Protein AF-A0A840XZ76-F1 (afdb_monomer)

Mean predicted aligned error: 3.27 Å

Nearest PDB structures (foldseek):
  2w1n-assembly1_A  TM=4.471E-01  e=2.912E+00  Clostridium perfringens
  2jh2-assembly3_C  TM=3.767E-01  e=4.762E+00  Clostridium perfringens
  2bzv-assembly1_A  TM=3.438E-01  e=4.269E+00  Human adenovirus 41

Solvent-accessible surface area (backbone atoms only — not comparable to full-atom values): 4346 Å² total; per-residue (Å²): 71,57,74,39,73,48,80,44,80,44,81,39,86,84,38,42,68,76,31,46,46,48,75,48,69,58,63,97,67,89,40,64,48,77,52,50,39,33,79,38,75,29,29,32,39,34,39,40,32,32,72,34,94,54,72,69,68,67,90,81,34,56,73,48,75,52,74,48,78,59,79,78,133

Secondary structure (DSSP, 8-state):
-TT-EEEEEEE-TT--TT-EEEEEE-SS---EEEEEEEEETTEEEEEEEE-SSS---SSSS-EEEEEEPPPP-

Sequence (73 aa):
GPGATANVDVSVPGARRGDFADASLDTSSIAFVFDCHVWSNNSVRVTARNVSASTVDLAAAPLAVQVTKRRLP

Structure (mmCIF, N/CA/C/O backbone):
data_AF-A0A840XZ76-F1
#
_entry.id   AF-A0A840XZ76-F1
#
loop_
_atom_site.group_PDB
_atom_site.id
_atom_site.type_symbol
_atom_site.label_atom_id
_atom_site.label_alt_id
_atom_site.label_comp_id
_atom_site.label_asym_id
_atom_site.label_entity_id
_atom_site.label_seq_id
_atom_site.pdbx_PDB_ins_code
_atom_site.Cartn_x
_atom_site.Cartn_y
_atom_site.Cartn_z
_atom_site.occupancy
_atom_site.B_iso_or_equiv
_atom_site.auth_seq_id
_atom_site.auth_comp_id
_atom_site.auth_asym_id
_atom_site.auth_atom_id
_atom_site.pdbx_PDB_model_num
ATOM 1 N N . GLY A 1 1 ? 11.556 4.158 -12.265 1.00 84.62 1 GLY A N 1
ATOM 2 C CA . GLY A 1 1 ? 12.715 3.295 -12.567 1.00 84.62 1 GLY A CA 1
ATOM 3 C C . GLY A 1 1 ? 13.344 2.777 -11.286 1.00 84.62 1 GLY A C 1
ATOM 4 O O . GLY A 1 1 ? 12.806 3.074 -10.219 1.00 84.62 1 GLY A O 1
ATOM 5 N N . PRO A 1 2 ? 14.456 2.032 -11.376 1.00 89.69 2 PRO A N 1
ATOM 6 C CA . PRO A 1 2 ? 15.169 1.496 -10.217 1.00 89.69 2 PRO A CA 1
ATOM 7 C C . PRO A 1 2 ? 15.538 2.581 -9.207 1.00 89.69 2 PRO A C 1
ATOM 9 O O . PRO A 1 2 ? 16.008 3.654 -9.583 1.00 89.69 2 PRO A O 1
ATOM 12 N N . GLY A 1 3 ? 15.293 2.319 -7.926 1.00 91.81 3 GLY A N 1
ATOM 13 C CA . GLY A 1 3 ? 15.585 3.236 -6.824 1.00 91.81 3 GLY A CA 1
ATOM 14 C C . GLY A 1 3 ? 14.650 4.443 -6.708 1.00 91.81 3 GLY A C 1
ATOM 15 O O . GLY A 1 3 ? 14.749 5.166 -5.719 1.00 91.81 3 GLY A O 1
ATOM 16 N N . ALA A 1 4 ? 13.741 4.658 -7.664 1.00 93.75 4 ALA A N 1
ATOM 17 C CA . ALA A 1 4 ? 12.817 5.785 -7.631 1.00 93.75 4 ALA A CA 1
ATOM 18 C C . ALA A 1 4 ? 11.804 5.649 -6.488 1.00 93.75 4 ALA A C 1
ATOM 20 O O . ALA A 1 4 ? 11.340 4.546 -6.176 1.00 93.75 4 ALA A O 1
ATOM 21 N N . THR A 1 5 ? 11.435 6.791 -5.914 1.00 95.69 5 THR A N 1
ATOM 22 C CA . THR A 1 5 ? 10.394 6.907 -4.897 1.00 95.69 5 THR A CA 1
ATOM 23 C C . THR A 1 5 ? 9.218 7.724 -5.418 1.00 95.69 5 THR A C 1
ATOM 25 O O . THR A 1 5 ? 9.391 8.651 -6.210 1.00 95.69 5 THR A O 1
ATOM 28 N N . ALA A 1 6 ? 8.016 7.382 -4.967 1.00 93.94 6 ALA A N 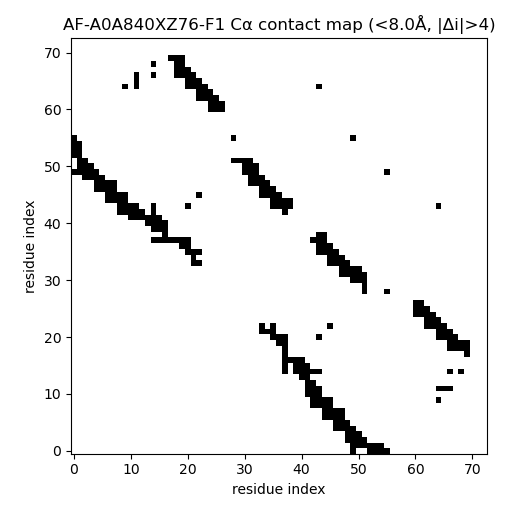1
ATOM 29 C CA . ALA A 1 6 ? 6.807 8.157 -5.205 1.00 93.94 6 ALA A CA 1
ATOM 30 C C . ALA A 1 6 ? 5.952 8.185 -3.938 1.00 93.94 6 ALA A C 1
ATOM 32 O O . ALA A 1 6 ? 5.901 7.199 -3.204 1.00 93.94 6 ALA A O 1
ATOM 33 N N . ASN A 1 7 ? 5.262 9.301 -3.712 1.00 95.06 7 ASN A N 1
ATOM 34 C CA . ASN A 1 7 ? 4.322 9.450 -2.608 1.00 95.06 7 ASN A CA 1
ATOM 35 C C . ASN A 1 7 ? 2.898 9.447 -3.155 1.00 95.06 7 ASN A C 1
ATOM 37 O O . ASN A 1 7 ? 2.600 10.194 -4.087 1.00 95.06 7 ASN A O 1
ATOM 41 N N . VAL A 1 8 ? 2.027 8.650 -2.546 1.00 94.44 8 VAL A N 1
ATOM 42 C CA . VAL A 1 8 ? 0.601 8.584 -2.870 1.00 94.44 8 VAL A CA 1
ATOM 43 C C . VAL A 1 8 ? -0.194 8.771 -1.587 1.00 94.44 8 VAL A C 1
ATOM 45 O O . VAL A 1 8 ? 0.054 8.087 -0.597 1.00 94.44 8 VAL A O 1
ATOM 48 N N . ASP A 1 9 ? -1.148 9.698 -1.599 1.00 95.31 9 ASP A N 1
ATOM 49 C CA . ASP A 1 9 ? -2.107 9.848 -0.507 1.00 95.31 9 ASP A CA 1
ATOM 50 C C . ASP A 1 9 ? -3.375 9.065 -0.841 1.00 95.31 9 ASP A C 1
ATOM 52 O O . ASP A 1 9 ? -4.011 9.300 -1.869 1.00 95.31 9 ASP A O 1
ATOM 56 N N . VAL A 1 10 ? -3.745 8.137 0.037 1.00 96.00 10 VAL A N 1
ATOM 57 C CA . VAL A 1 10 ? -4.918 7.277 -0.118 1.00 96.00 10 VAL A CA 1
ATOM 58 C C . VAL A 1 10 ? -5.933 7.622 0.960 1.00 96.00 10 VAL A C 1
ATOM 60 O O . VAL A 1 10 ? -5.621 7.618 2.154 1.00 96.00 10 VAL A O 1
ATOM 63 N N . SER A 1 11 ? -7.169 7.910 0.547 1.00 96.75 11 SER A N 1
ATOM 64 C CA . SER A 1 11 ? -8.253 8.128 1.500 1.00 96.75 11 SER A CA 1
ATOM 65 C C . SER A 1 11 ? -8.703 6.797 2.094 1.00 96.75 11 SER A C 1
ATOM 67 O O . SER A 1 11 ? -9.121 5.893 1.375 1.00 96.75 11 SER A O 1
ATOM 69 N N . VAL A 1 12 ? -8.634 6.692 3.419 1.00 97.25 12 VAL A N 1
ATOM 70 C CA . VAL A 1 12 ? -9.076 5.519 4.177 1.00 97.25 12 VAL A CA 1
ATOM 71 C C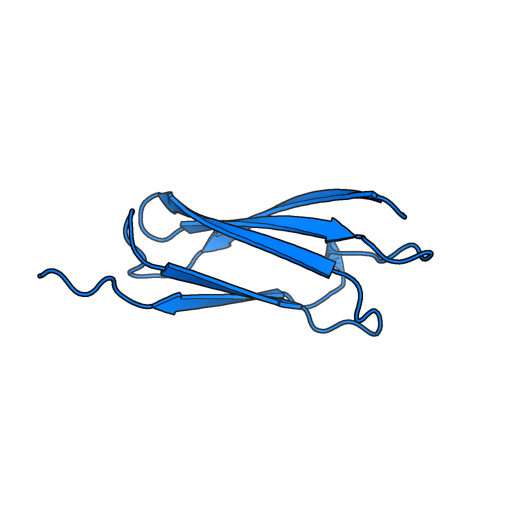 . VAL A 1 12 ? -10.019 6.002 5.278 1.00 97.25 12 VAL A C 1
ATOM 73 O O . VAL A 1 12 ? -9.558 6.410 6.350 1.00 97.25 12 VAL A O 1
ATOM 76 N N . PRO A 1 13 ? -11.341 6.021 5.031 1.00 97.25 13 PRO A N 1
ATOM 77 C CA . PRO A 1 13 ? -12.313 6.522 5.992 1.00 97.25 13 PRO A CA 1
ATOM 78 C C . PRO A 1 13 ? -12.167 5.881 7.374 1.00 97.25 13 PRO A C 1
ATOM 80 O O . PRO A 1 13 ? -12.062 4.666 7.523 1.00 97.25 13 PRO A O 1
ATOM 83 N N . GLY A 1 14 ? -12.155 6.720 8.408 1.00 95.75 14 GLY A N 1
ATOM 84 C CA . GLY A 1 14 ? -12.032 6.295 9.795 1.00 95.75 14 GLY A CA 1
ATOM 85 C C . GLY A 1 14 ? -10.596 6.137 10.286 1.00 95.75 14 GLY A C 1
ATOM 86 O O . GLY A 1 14 ? -10.423 6.020 11.500 1.00 95.75 14 GLY A O 1
ATOM 87 N N . ALA A 1 15 ? -9.573 6.158 9.423 1.00 97.25 15 ALA A N 1
ATOM 88 C CA . ALA A 1 15 ? -8.168 6.139 9.836 1.00 97.25 15 ALA A CA 1
ATOM 89 C C . ALA A 1 15 ? -7.825 7.345 10.727 1.00 97.25 15 ALA A C 1
ATOM 91 O O . ALA A 1 15 ? -8.227 8.478 10.445 1.00 97.25 15 ALA A O 1
ATOM 92 N N . ARG A 1 16 ? -7.090 7.110 11.815 1.00 96.06 16 ARG A N 1
ATOM 93 C CA . ARG A 1 16 ? -6.647 8.149 12.752 1.00 96.06 16 ARG A CA 1
ATOM 94 C C . ARG A 1 16 ? -5.140 8.083 12.939 1.00 96.06 16 ARG A C 1
ATOM 96 O O . ARG A 1 16 ? -4.541 7.014 12.873 1.00 96.06 16 ARG A O 1
ATOM 103 N N . ARG A 1 17 ? -4.532 9.236 13.225 1.00 93.81 17 ARG A N 1
ATOM 104 C CA . ARG A 1 17 ? -3.099 9.314 13.538 1.00 93.81 17 ARG A CA 1
ATOM 105 C C . ARG A 1 17 ? -2.721 8.314 14.633 1.00 93.81 17 ARG A C 1
ATOM 107 O O . ARG A 1 17 ? -3.349 8.271 15.692 1.00 93.81 17 ARG A O 1
ATOM 114 N N . GLY A 1 18 ? -1.663 7.553 14.370 1.00 92.50 18 GLY A N 1
ATOM 115 C CA . GLY A 1 18 ? -1.162 6.501 15.250 1.00 92.50 18 GLY A CA 1
ATOM 116 C C . GLY A 1 18 ? -1.809 5.129 15.051 1.00 92.50 18 GLY A C 1
ATOM 117 O O . GLY A 1 18 ? -1.370 4.199 15.716 1.00 92.50 18 GLY A O 1
ATOM 118 N N . ASP A 1 19 ? -2.814 4.984 14.179 1.00 96.25 19 ASP A N 1
ATOM 119 C CA . ASP A 1 19 ? -3.207 3.666 13.673 1.00 96.25 19 ASP A CA 1
ATOM 120 C C . ASP A 1 19 ? -2.073 3.070 12.819 1.00 96.25 19 ASP A C 1
ATOM 122 O O . ASP A 1 19 ? -1.286 3.801 12.210 1.00 96.25 19 ASP A O 1
ATOM 126 N N . PHE A 1 20 ? -2.002 1.741 12.760 1.00 96.88 20 PHE A N 1
ATOM 127 C CA . PHE A 1 20 ? -1.081 1.038 11.870 1.00 96.88 20 PHE A CA 1
ATOM 128 C C . PHE A 1 20 ? -1.633 1.056 10.445 1.00 96.88 20 PHE A C 1
ATOM 130 O O . PHE A 1 20 ? -2.844 0.945 10.255 1.00 96.88 20 PHE A O 1
ATOM 137 N N . ALA A 1 21 ? -0.760 1.164 9.449 1.00 98.00 21 ALA A N 1
ATOM 138 C CA . ALA A 1 21 ? -1.140 1.142 8.044 1.00 98.00 21 ALA A CA 1
ATOM 139 C C . ALA A 1 21 ? -0.238 0.190 7.264 1.00 98.00 21 ALA A C 1
ATOM 141 O O . ALA A 1 21 ? 0.942 0.058 7.582 1.00 98.00 21 ALA A O 1
ATOM 142 N N . ASP A 1 22 ? -0.810 -0.436 6.245 1.00 97.81 22 ASP A N 1
ATOM 143 C CA . ASP A 1 22 ? -0.104 -1.314 5.319 1.00 97.81 22 ASP A CA 1
ATOM 144 C C . ASP A 1 22 ? -0.681 -1.150 3.909 1.00 97.81 22 ASP A C 1
ATOM 146 O O . ASP A 1 22 ? -1.836 -0.731 3.750 1.00 97.81 22 ASP A O 1
ATOM 150 N N . ALA A 1 23 ? 0.115 -1.466 2.893 1.00 96.56 23 ALA A N 1
ATOM 151 C CA . ALA A 1 23 ? -0.259 -1.303 1.497 1.00 96.56 23 ALA A CA 1
ATOM 152 C C . ALA A 1 23 ? 0.092 -2.534 0.662 1.00 96.56 23 ALA A C 1
ATOM 154 O O . ALA A 1 23 ? 1.113 -3.189 0.858 1.00 96.56 23 ALA A O 1
ATOM 155 N N . SER A 1 24 ? -0.758 -2.813 -0.318 1.00 94.62 24 SER A N 1
ATOM 156 C CA . SER A 1 24 ? -0.565 -3.864 -1.307 1.00 94.62 24 SER A CA 1
ATOM 157 C C . SER A 1 24 ? -0.715 -3.269 -2.698 1.00 94.62 24 SER A C 1
ATOM 159 O O . SER A 1 24 ? -1.654 -2.518 -2.959 1.00 94.62 24 SER A O 1
ATOM 161 N N . LEU A 1 25 ? 0.229 -3.584 -3.579 1.00 92.62 25 LEU A N 1
ATOM 162 C CA . LEU A 1 25 ? 0.242 -3.126 -4.961 1.00 92.62 25 LEU A CA 1
ATOM 163 C C . LEU A 1 25 ? 0.086 -4.336 -5.876 1.00 92.62 25 LEU A C 1
ATOM 165 O O . LEU A 1 25 ? 0.903 -5.255 -5.819 1.00 92.62 25 LEU A O 1
ATOM 169 N N . ASP A 1 26 ? -0.934 -4.316 -6.727 1.00 92.50 26 ASP A N 1
ATOM 170 C CA . ASP A 1 26 ? -1.114 -5.327 -7.763 1.00 92.50 26 ASP A CA 1
ATOM 171 C C . ASP A 1 26 ? -0.247 -4.969 -8.975 1.00 92.50 26 ASP A C 1
ATOM 173 O O . ASP A 1 26 ? -0.523 -4.041 -9.739 1.00 92.50 26 ASP A O 1
ATOM 177 N N . THR A 1 27 ? 0.884 -5.655 -9.098 1.00 87.56 27 THR A N 1
ATOM 178 C CA . THR A 1 27 ? 1.860 -5.435 -10.162 1.00 87.56 27 THR A CA 1
ATOM 179 C C . THR A 1 27 ? 2.636 -6.720 -10.436 1.00 87.56 27 THR A C 1
ATOM 181 O O . THR A 1 27 ? 2.803 -7.572 -9.565 1.00 87.56 27 THR A O 1
ATOM 184 N N . SER A 1 28 ? 3.185 -6.848 -11.644 1.00 83.00 28 SER A N 1
ATOM 185 C CA . SER A 1 28 ? 4.077 -7.955 -12.002 1.00 83.00 28 SER A CA 1
ATOM 186 C C . SER A 1 28 ? 5.459 -7.868 -11.336 1.00 83.00 28 SER A C 1
ATOM 188 O O . SER A 1 28 ? 6.247 -8.807 -11.434 1.00 83.00 28 SER A O 1
ATOM 190 N N . SER A 1 29 ? 5.790 -6.743 -10.690 1.00 83.25 29 SER A N 1
ATOM 191 C CA . SER A 1 29 ? 7.048 -6.564 -9.960 1.00 83.25 29 SER A CA 1
ATOM 192 C C . SER A 1 29 ? 6.870 -6.842 -8.471 1.00 83.25 29 SER A C 1
ATOM 194 O O . SER A 1 29 ? 6.214 -6.090 -7.761 1.00 83.25 29 SER A O 1
ATOM 196 N N . ILE A 1 30 ? 7.559 -7.857 -7.959 1.00 78.25 30 ILE A N 1
ATOM 197 C CA . ILE A 1 30 ? 7.552 -8.184 -6.523 1.00 78.25 30 ILE A CA 1
ATOM 198 C C . ILE A 1 30 ? 8.455 -7.269 -5.675 1.00 78.25 30 ILE A C 1
ATOM 200 O O . ILE A 1 30 ? 8.572 -7.453 -4.468 1.00 78.25 30 ILE A O 1
ATOM 204 N N . ALA A 1 31 ? 9.154 -6.318 -6.297 1.00 89.44 31 ALA A N 1
ATOM 205 C CA . ALA A 1 31 ? 10.266 -5.594 -5.689 1.00 89.44 31 ALA A CA 1
ATOM 206 C C . ALA A 1 31 ? 9.903 -4.128 -5.406 1.00 89.44 31 ALA A C 1
ATOM 208 O O . ALA A 1 31 ? 10.495 -3.192 -5.956 1.00 89.44 31 ALA A O 1
ATOM 209 N N . PHE A 1 32 ? 8.930 -3.949 -4.510 1.00 93.50 32 PHE A N 1
ATOM 210 C CA . PHE A 1 32 ? 8.578 -2.665 -3.911 1.00 93.50 32 PHE A CA 1
ATOM 211 C C . PHE A 1 32 ? 8.685 -2.712 -2.393 1.00 93.50 32 PHE A C 1
ATOM 213 O O . PHE A 1 32 ? 8.339 -3.706 -1.761 1.00 93.50 32 PHE A O 1
ATOM 220 N N . VAL A 1 33 ? 9.144 -1.603 -1.820 1.00 95.06 33 VAL A N 1
ATOM 221 C CA . VAL A 1 33 ? 9.072 -1.347 -0.380 1.00 95.06 33 VAL A CA 1
ATOM 222 C C . VAL A 1 33 ? 8.100 -0.196 -0.163 1.00 95.06 33 VAL A C 1
ATOM 224 O O . VAL A 1 33 ? 8.191 0.818 -0.862 1.00 95.06 33 VAL A O 1
ATOM 227 N N . PHE A 1 34 ? 7.182 -0.363 0.787 1.00 95.88 34 PHE A N 1
ATOM 228 C CA . PHE A 1 34 ? 6.196 0.648 1.152 1.00 95.88 34 PHE A CA 1
ATOM 229 C C . PHE A 1 34 ? 6.427 1.126 2.580 1.00 95.88 34 PHE A C 1
ATOM 231 O O . PHE A 1 34 ? 6.409 0.325 3.511 1.00 95.88 34 PHE A O 1
ATOM 238 N N . ASP A 1 35 ? 6.563 2.438 2.751 1.00 97.38 35 ASP A N 1
ATOM 239 C CA . ASP A 1 35 ? 6.405 3.081 4.053 1.00 97.38 35 ASP A CA 1
ATOM 240 C C . ASP A 1 35 ? 5.004 3.692 4.120 1.00 97.38 35 ASP A C 1
ATOM 242 O O . ASP A 1 35 ? 4.668 4.592 3.343 1.00 97.38 35 ASP A O 1
ATOM 246 N N . CYS A 1 36 ? 4.177 3.197 5.040 1.00 97.88 36 CYS A N 1
ATOM 247 C CA . CYS A 1 36 ? 2.788 3.623 5.193 1.00 97.88 36 CYS A CA 1
ATOM 248 C C . CYS A 1 36 ? 2.604 4.409 6.491 1.00 97.88 36 CYS A C 1
ATOM 250 O O . CYS A 1 36 ? 2.935 3.931 7.575 1.00 97.88 36 CYS A O 1
ATOM 252 N N . HIS A 1 37 ? 2.033 5.609 6.402 1.00 97.56 37 HIS A N 1
ATOM 253 C CA . HIS A 1 37 ? 1.810 6.462 7.566 1.00 97.56 37 HIS A CA 1
ATOM 254 C C . HIS A 1 37 ? 0.452 7.162 7.494 1.00 97.56 37 HIS A C 1
ATOM 256 O O . HIS A 1 37 ? 0.164 7.901 6.552 1.00 97.56 37 HIS A O 1
ATOM 262 N N . VAL A 1 38 ? -0.376 6.986 8.529 1.00 97.62 38 VAL A N 1
ATOM 263 C CA . VAL A 1 38 ? -1.622 7.750 8.709 1.00 97.62 38 VAL A CA 1
ATOM 264 C C . VAL A 1 38 ? 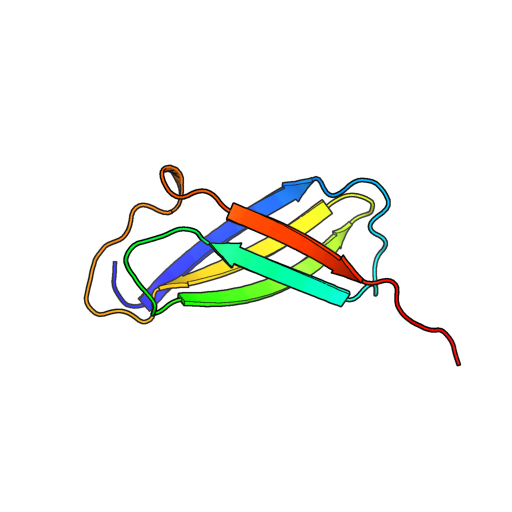-1.298 9.203 9.091 1.00 97.62 38 VAL A C 1
ATOM 266 O O . VAL A 1 38 ? -1.295 9.576 10.265 1.00 97.62 38 VAL A O 1
ATOM 269 N N . TRP A 1 39 ? -0.972 10.027 8.094 1.00 88.75 39 TRP A N 1
ATOM 270 C CA . TRP A 1 39 ? -0.497 11.405 8.269 1.00 88.75 39 TRP A CA 1
ATOM 271 C C . TRP A 1 39 ? -1.601 12.375 8.726 1.00 88.75 39 TRP A C 1
ATOM 273 O O . TRP A 1 39 ? -1.339 13.340 9.457 1.00 88.75 39 TRP A O 1
ATOM 283 N N . SER A 1 40 ? -2.855 12.128 8.346 1.00 93.31 40 SER A N 1
ATOM 284 C CA . SER A 1 40 ? -4.024 12.898 8.787 1.00 93.31 40 SER A CA 1
ATOM 285 C C . SER A 1 40 ? -5.246 11.997 8.975 1.00 93.31 40 SER A C 1
ATOM 287 O O . SER A 1 40 ? -5.237 10.821 8.614 1.00 93.31 40 SER A O 1
ATOM 289 N N . ASN A 1 41 ? -6.304 12.536 9.589 1.00 94.25 41 ASN A N 1
ATOM 290 C CA . ASN A 1 41 ? -7.553 11.790 9.705 1.00 94.25 41 ASN A CA 1
ATOM 291 C C . ASN A 1 41 ? -8.065 11.429 8.307 1.00 94.25 41 ASN A C 1
ATOM 293 O O . ASN A 1 41 ? -8.124 12.282 7.423 1.00 94.25 41 ASN A O 1
ATOM 297 N N . ASN A 1 42 ? -8.462 10.171 8.146 1.00 96.94 42 ASN A N 1
ATOM 298 C CA . ASN A 1 42 ? -8.967 9.585 6.910 1.00 96.94 42 ASN A CA 1
ATOM 299 C C . ASN A 1 42 ? -7.968 9.532 5.740 1.00 96.94 42 ASN A C 1
ATOM 301 O O . ASN A 1 42 ? -8.400 9.304 4.609 1.00 96.94 42 ASN A O 1
ATOM 305 N N . SER A 1 43 ? -6.666 9.735 5.971 1.00 97.38 43 SER A N 1
ATOM 306 C CA . SER A 1 43 ? -5.654 9.689 4.909 1.00 97.38 43 S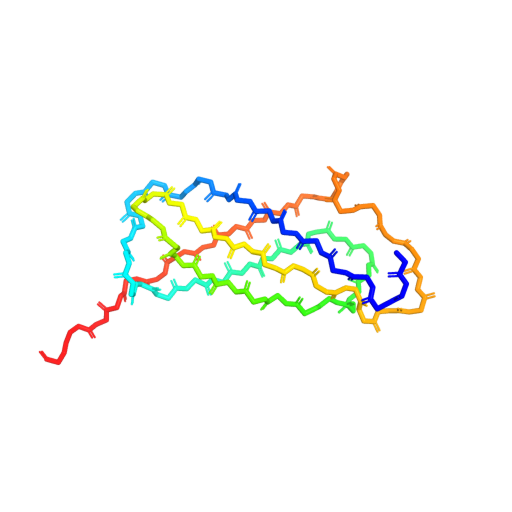ER A CA 1
ATOM 307 C C . SER A 1 43 ? -4.392 8.948 5.335 1.00 97.38 43 SER A C 1
ATOM 309 O O . SER A 1 43 ? -3.843 9.182 6.417 1.00 97.38 43 SER A O 1
ATOM 311 N N . VAL A 1 44 ? -3.914 8.080 4.450 1.00 97.94 44 VAL A N 1
ATOM 312 C CA . VAL A 1 44 ? -2.643 7.370 4.571 1.00 97.94 44 VAL A CA 1
ATOM 313 C C . VAL A 1 44 ? -1.719 7.847 3.465 1.00 97.94 44 VAL A C 1
ATOM 315 O O . VAL A 1 44 ? -2.074 7.774 2.293 1.00 97.94 44 VAL A O 1
ATOM 318 N N . ARG A 1 45 ? -0.517 8.288 3.833 1.00 97.62 45 ARG A N 1
ATOM 319 C CA . ARG A 1 45 ? 0.566 8.493 2.879 1.00 97.62 45 ARG A CA 1
ATOM 320 C C . ARG A 1 45 ? 1.323 7.186 2.703 1.00 97.62 45 ARG A C 1
ATOM 322 O O . ARG A 1 45 ? 1.812 6.629 3.686 1.00 97.62 45 ARG A O 1
ATOM 329 N N . VAL A 1 46 ? 1.429 6.738 1.459 1.00 96.94 46 VAL A N 1
ATOM 330 C CA . VAL A 1 46 ? 2.253 5.606 1.039 1.00 96.94 46 VAL A CA 1
ATOM 331 C C . VAL A 1 46 ? 3.450 6.152 0.276 1.00 96.94 46 VAL A C 1
ATOM 333 O O . VAL A 1 46 ? 3.293 6.758 -0.785 1.00 96.94 46 VAL A O 1
ATOM 336 N N . THR A 1 47 ? 4.646 5.931 0.805 1.00 97.06 47 THR A N 1
ATOM 337 C CA . THR A 1 47 ? 5.891 6.136 0.065 1.00 97.06 47 THR A CA 1
ATOM 338 C C . THR A 1 47 ? 6.271 4.806 -0.568 1.00 97.06 47 THR A C 1
ATOM 340 O O . THR A 1 47 ? 6.662 3.872 0.128 1.00 97.06 47 THR A O 1
ATOM 343 N N . ALA A 1 48 ? 6.145 4.707 -1.887 1.00 95.44 48 ALA A N 1
ATOM 344 C CA . ALA A 1 48 ? 6.541 3.533 -2.649 1.00 95.44 48 ALA A CA 1
ATOM 345 C C . ALA A 1 48 ? 7.966 3.709 -3.168 1.00 95.44 48 ALA A C 1
ATOM 347 O O . ALA A 1 48 ? 8.254 4.675 -3.878 1.00 95.44 48 ALA A O 1
ATOM 348 N N . ARG A 1 49 ? 8.852 2.760 -2.865 1.00 95.56 49 ARG A N 1
ATOM 349 C CA . ARG A 1 49 ? 10.201 2.690 -3.433 1.00 95.56 49 ARG A CA 1
ATOM 350 C C . ARG A 1 49 ? 10.315 1.482 -4.347 1.00 95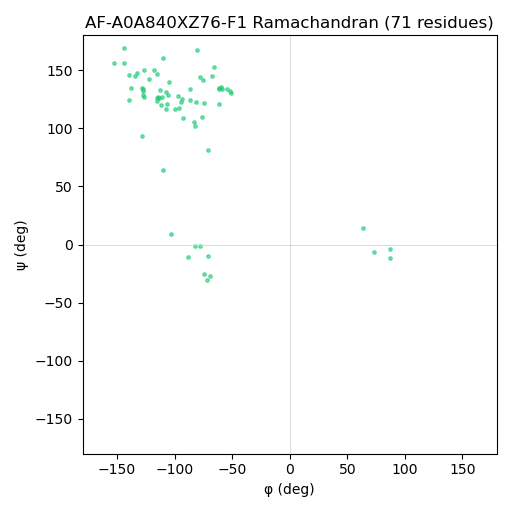.56 49 ARG A C 1
ATOM 352 O O . ARG A 1 49 ? 10.179 0.346 -3.897 1.00 95.56 49 ARG A O 1
ATOM 359 N N . ASN A 1 50 ? 10.629 1.727 -5.615 1.00 93.44 50 ASN A N 1
ATOM 360 C CA . ASN A 1 50 ? 10.951 0.663 -6.556 1.00 93.44 50 ASN A CA 1
ATOM 361 C C . ASN A 1 50 ? 12.371 0.156 -6.268 1.00 93.44 50 ASN A C 1
ATOM 363 O O . ASN A 1 50 ? 13.350 0.865 -6.508 1.00 93.44 50 ASN A O 1
ATOM 367 N N . VAL A 1 51 ? 12.485 -1.063 -5.747 1.00 94.25 51 VAL A N 1
ATOM 368 C CA . VAL A 1 51 ? 13.772 -1.735 -5.491 1.00 94.25 51 VAL A CA 1
ATOM 369 C C . VAL A 1 51 ? 14.087 -2.798 -6.548 1.00 94.25 51 VAL A C 1
ATOM 371 O O . VAL A 1 51 ? 15.053 -3.544 -6.415 1.00 94.25 51 VAL A O 1
ATOM 374 N N . SER A 1 52 ? 13.294 -2.856 -7.618 1.00 90.56 52 SER A N 1
ATOM 375 C CA . SER A 1 52 ? 13.535 -3.710 -8.778 1.00 90.56 52 SER A CA 1
ATOM 376 C C . SER A 1 52 ? 14.558 -3.097 -9.743 1.00 90.56 52 SER A C 1
ATOM 378 O O . SER A 1 52 ? 14.863 -1.904 -9.692 1.00 90.56 52 SER A O 1
ATOM 380 N N . ALA A 1 53 ? 15.027 -3.910 -10.692 1.00 91.25 53 ALA A N 1
ATOM 381 C CA . ALA A 1 53 ? 15.837 -3.455 -11.824 1.00 91.25 53 ALA A CA 1
ATOM 382 C C . ALA A 1 53 ? 15.004 -2.879 -12.991 1.00 91.25 53 ALA A C 1
ATOM 384 O O . ALA A 1 53 ? 15.572 -2.430 -13.983 1.00 91.25 53 ALA A O 1
ATOM 385 N N . SER A 1 54 ? 13.669 -2.873 -12.890 1.00 89.56 54 SER A N 1
ATOM 386 C CA . SER A 1 54 ? 12.761 -2.465 -13.968 1.00 89.56 54 SER A CA 1
ATOM 387 C C . SER A 1 54 ? 12.050 -1.145 -13.677 1.00 89.56 54 SER A C 1
ATOM 389 O O . SER A 1 54 ? 11.922 -0.698 -12.534 1.00 89.56 54 SER A O 1
ATOM 391 N N . THR A 1 55 ? 11.540 -0.508 -14.729 1.00 89.56 55 THR A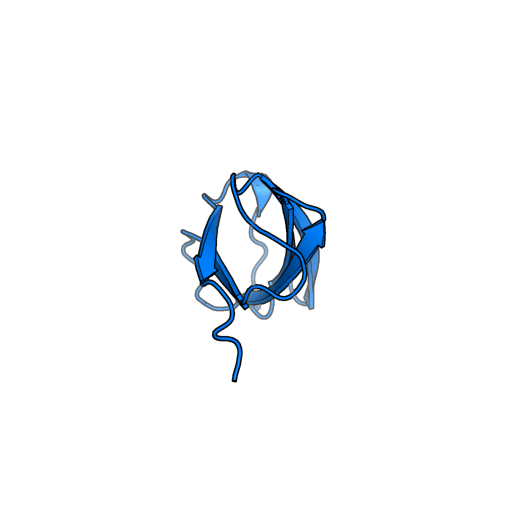 N 1
ATOM 392 C CA . THR A 1 55 ? 10.592 0.602 -14.588 1.00 89.56 55 THR A CA 1
ATOM 393 C C . THR A 1 55 ? 9.178 0.051 -14.484 1.00 89.56 55 THR A C 1
ATOM 395 O O . THR A 1 55 ? 8.787 -0.812 -15.258 1.00 89.56 55 THR A O 1
ATOM 398 N N . VAL A 1 56 ? 8.425 0.572 -13.5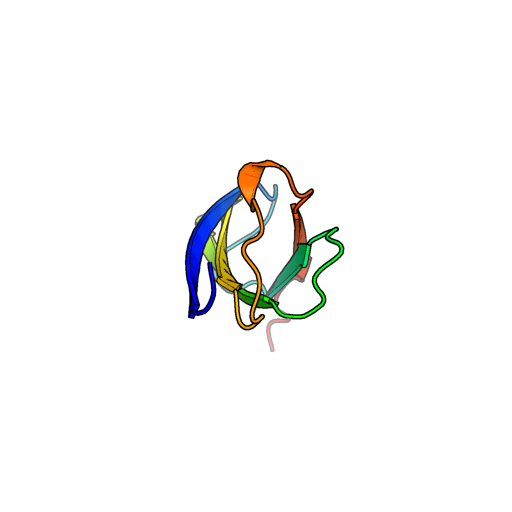21 1.00 86.69 56 VAL A N 1
ATOM 399 C CA . VAL A 1 56 ? 7.022 0.241 -13.282 1.00 86.69 56 VAL A CA 1
ATOM 400 C C . VAL A 1 56 ? 6.262 1.554 -13.211 1.00 86.69 56 VAL A C 1
ATOM 402 O O . VAL A 1 56 ? 6.732 2.497 -12.564 1.00 86.69 56 VAL A O 1
ATOM 405 N N . ASP A 1 57 ? 5.121 1.606 -13.887 1.00 86.50 57 ASP A N 1
ATOM 406 C CA . ASP A 1 57 ? 4.180 2.709 -13.766 1.00 86.50 57 ASP A CA 1
ATOM 407 C C . ASP A 1 57 ? 3.293 2.488 -12.535 1.00 86.50 57 ASP A C 1
ATOM 409 O O . ASP A 1 57 ? 2.414 1.629 -12.523 1.00 86.50 57 ASP A O 1
ATOM 413 N N . LEU A 1 58 ? 3.562 3.256 -11.481 1.00 81.62 58 LEU A N 1
ATOM 414 C CA . LEU A 1 58 ? 2.792 3.215 -10.240 1.00 81.62 58 LEU A CA 1
ATOM 415 C C . LEU A 1 58 ? 1.379 3.781 -10.410 1.00 81.62 58 LEU A C 1
ATOM 417 O O . LEU A 1 58 ? 0.489 3.374 -9.675 1.00 81.62 58 LEU A O 1
ATOM 421 N N . ALA A 1 59 ? 1.158 4.701 -11.353 1.00 82.88 59 ALA A N 1
ATOM 422 C CA . ALA A 1 59 ? -0.159 5.298 -11.565 1.00 82.88 59 ALA A CA 1
ATOM 423 C C . ALA A 1 59 ? -1.127 4.328 -12.261 1.00 82.88 59 ALA A C 1
ATOM 425 O O . ALA A 1 59 ? -2.339 4.443 -12.092 1.00 82.88 59 ALA A O 1
ATOM 426 N N . ALA A 1 60 ? -0.595 3.367 -13.018 1.00 85.81 60 ALA A N 1
ATOM 427 C CA . ALA A 1 60 ? -1.371 2.331 -13.693 1.00 85.81 60 ALA A CA 1
ATOM 428 C C . ALA A 1 60 ? -1.609 1.072 -12.836 1.00 85.81 60 ALA A C 1
ATOM 430 O O . ALA A 1 60 ? -2.397 0.214 -13.230 1.00 85.81 60 ALA A O 1
ATOM 431 N N . ALA A 1 61 ? -0.936 0.939 -11.688 1.00 89.50 61 ALA A N 1
ATOM 432 C CA . ALA A 1 61 ? -1.014 -0.241 -10.833 1.00 89.50 61 ALA A CA 1
ATOM 433 C C . ALA A 1 61 ? -2.029 -0.039 -9.686 1.00 89.50 61 ALA A C 1
ATOM 435 O O . ALA A 1 61 ? -1.929 0.952 -8.956 1.00 89.50 61 ALA A O 1
ATOM 436 N N . PRO A 1 62 ? -2.997 -0.955 -9.481 1.00 93.69 62 PRO A N 1
ATOM 437 C CA . PRO A 1 62 ? -3.941 -0.859 -8.371 1.00 93.69 62 PRO A CA 1
ATOM 438 C C . PRO A 1 62 ? -3.236 -0.915 -7.011 1.00 93.69 62 PRO A C 1
ATOM 440 O O . PRO A 1 62 ? -2.577 -1.899 -6.675 1.00 93.69 62 PRO A O 1
ATOM 443 N N . LEU A 1 63 ? -3.408 0.139 -6.212 1.00 94.12 63 LEU A N 1
ATOM 444 C CA . LEU A 1 63 ? -2.897 0.241 -4.847 1.00 94.12 63 LEU A CA 1
ATOM 445 C C . LEU A 1 63 ? -4.052 0.102 -3.850 1.00 94.12 63 LEU A C 1
ATOM 447 O O . LEU A 1 63 ? -4.976 0.916 -3.842 1.00 94.12 63 LEU A O 1
ATOM 451 N N . ALA A 1 64 ? -3.974 -0.901 -2.981 1.00 96.00 64 ALA A N 1
ATOM 452 C CA . ALA A 1 64 ? -4.865 -1.076 -1.843 1.00 96.00 64 ALA A CA 1
ATOM 453 C C . ALA A 1 64 ? -4.146 -0.689 -0.548 1.00 96.00 64 ALA A C 1
ATOM 455 O O . ALA A 1 64 ? -2.977 -1.017 -0.352 1.00 96.00 64 AL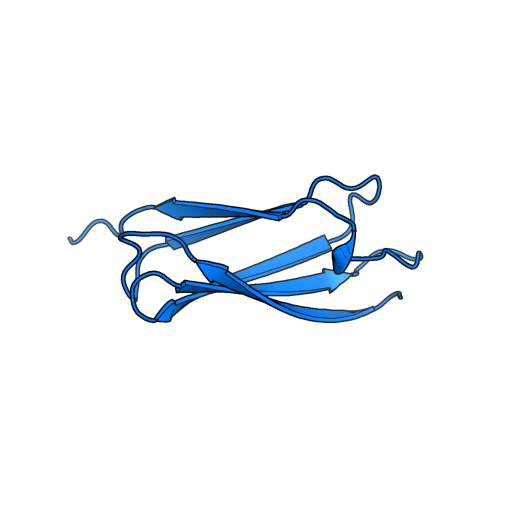A A O 1
ATOM 456 N N . VAL A 1 65 ? -4.857 -0.016 0.356 1.00 97.69 65 VAL A N 1
ATOM 457 C CA . VAL A 1 65 ? -4.345 0.362 1.678 1.00 97.69 65 VAL A CA 1
ATOM 458 C C . VAL A 1 65 ? -5.313 -0.117 2.740 1.00 97.69 65 VAL A C 1
ATOM 460 O O . VAL A 1 65 ? -6.521 0.100 2.637 1.00 97.69 65 VAL A O 1
ATOM 463 N N . GLN A 1 66 ? -4.770 -0.732 3.784 1.00 97.50 66 GLN A N 1
ATOM 464 C CA . GLN A 1 66 ? -5.517 -1.102 4.976 1.00 97.50 66 GLN A CA 1
ATOM 465 C C . GLN A 1 66 ? -4.968 -0.381 6.201 1.00 97.50 66 GLN A C 1
ATOM 467 O O . GLN A 1 66 ? -3.781 -0.068 6.295 1.00 97.50 66 GLN A O 1
ATOM 472 N N . VAL A 1 67 ? -5.858 -0.125 7.157 1.00 98.12 67 VAL A N 1
ATOM 473 C CA . VAL A 1 67 ? -5.515 0.495 8.434 1.00 98.12 67 VAL A CA 1
ATOM 474 C C . VAL A 1 67 ? -6.03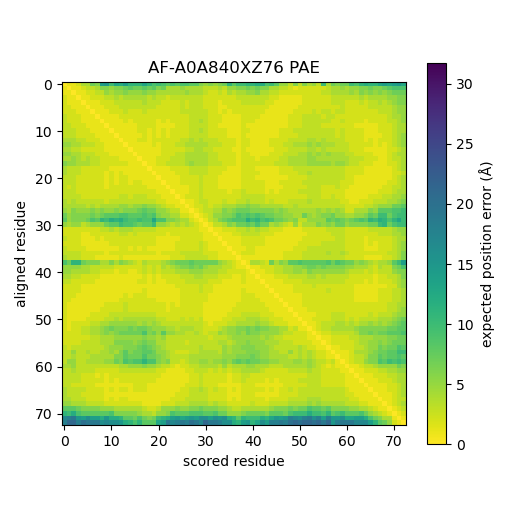2 -0.379 9.563 1.00 98.12 67 VAL A C 1
ATOM 476 O O . VAL A 1 67 ? -7.224 -0.678 9.632 1.00 98.12 67 VAL A O 1
ATOM 479 N N . THR A 1 68 ? -5.140 -0.728 10.484 1.00 97.81 68 THR A N 1
ATOM 480 C CA . THR A 1 68 ? -5.459 -1.479 11.699 1.00 97.81 68 THR A CA 1
ATOM 481 C C . THR A 1 68 ? -5.413 -0.539 12.891 1.00 97.81 68 THR A C 1
ATOM 483 O O . THR A 1 68 ? -4.431 0.174 13.108 1.00 97.81 68 THR A O 1
ATOM 486 N N . LYS A 1 69 ? -6.482 -0.535 13.693 1.00 95.56 69 LYS A N 1
ATOM 487 C CA . LYS A 1 69 ? -6.556 0.324 14.876 1.00 95.56 69 LYS A CA 1
ATOM 488 C C . LYS A 1 69 ? -5.452 -0.008 15.859 1.00 95.56 69 LYS A C 1
ATOM 490 O O . LYS A 1 69 ? -5.233 -1.176 16.183 1.00 95.56 69 LYS A O 1
ATOM 495 N N . ARG A 1 70 ? -4.799 1.030 16.382 1.00 89.75 70 ARG A N 1
ATOM 496 C CA . ARG A 1 70 ? -3.882 0.840 17.505 1.00 89.75 70 ARG A CA 1
ATOM 497 C C . ARG A 1 70 ? -4.656 0.286 18.697 1.00 89.75 70 ARG A C 1
ATOM 499 O O . ARG A 1 70 ? -5.725 0.796 19.041 1.00 89.75 70 ARG A O 1
ATOM 506 N N . ARG A 1 71 ? -4.106 -0.733 19.349 1.00 89.00 71 ARG A N 1
ATOM 507 C CA . ARG A 1 71 ? -4.584 -1.142 20.668 1.00 89.00 71 ARG A CA 1
ATOM 508 C C . ARG A 1 71 ? -3.939 -0.211 21.690 1.00 89.00 71 ARG A C 1
ATOM 510 O O . ARG A 1 71 ? -2.720 -0.068 21.706 1.00 89.00 71 ARG A O 1
ATOM 517 N N . LEU A 1 72 ? -4.765 0.467 22.477 1.00 80.69 72 LEU A N 1
ATOM 518 C CA . LEU A 1 72 ? -4.280 1.202 23.641 1.00 80.69 72 LEU A CA 1
ATOM 519 C C . LEU A 1 72 ? -3.957 0.180 24.747 1.00 80.69 72 LEU A C 1
ATOM 521 O O . LEU A 1 72 ? -4.684 -0.815 24.832 1.00 80.69 72 LEU A O 1
ATOM 525 N N . PRO A 1 73 ? -2.875 0.380 25.521 1.00 72.00 73 PRO A N 1
ATOM 526 C CA . PRO A 1 73 ? -2.625 -0.393 26.734 1.00 72.00 73 PRO A CA 1
ATOM 527 C C . PRO A 1 73 ? -3.809 -0.348 27.703 1.00 72.00 73 PRO A C 1
ATOM 529 O O . PRO A 1 73 ? -4.482 0.710 27.755 1.00 72.00 73 PRO A O 1
#

Foldseek 3Di:
DAFDKDKDKDFAAADAFPWDKDKDKADPDPAWDWDWGCPHHRIIIIIITRNDPDDDDRVPIDMDMDTHGDDDD

pLDDT: mean 92.78, std 5.39, range [72.0, 98.12]

Organism: NCBI:txid1452450

Radius of gyration: 13.01 Å; Cα contacts (8 Å, |Δi|>4): 153; chains: 1; bounding box: 28×21×41 Å